Protein AF-A0A6H5HRN3-F1 (afdb_monomer_lite)

pLDDT: mean 83.3, std 11.91, range [47.25, 93.62]

Structure (mmCIF, N/CA/C/O backbone):
data_AF-A0A6H5HRN3-F1
#
_entry.id   AF-A0A6H5HRN3-F1
#
loop_
_atom_site.group_PDB
_atom_site.id
_atom_site.type_symbol
_atom_site.label_atom_id
_atom_site.label_alt_id
_atom_site.label_comp_id
_atom_site.label_asym_id
_atom_site.label_entity_id
_atom_site.label_seq_id
_atom_site.pdbx_PDB_ins_code
_atom_site.Cartn_x
_atom_site.Cartn_y
_atom_site.Cartn_z
_atom_site.occupancy
_atom_site.B_iso_or_equiv
_atom_site.auth_seq_id
_atom_site.auth_comp_id
_atom_site.auth_asym_id
_atom_site.auth_atom_id
_atom_site.pdbx_PDB_model_num
ATOM 1 N N . ARG A 1 1 ? 14.008 13.375 -14.147 1.00 51.09 1 ARG A N 1
ATOM 2 C CA . ARG A 1 1 ? 12.958 12.367 -13.848 1.00 51.09 1 ARG A CA 1
ATOM 3 C C . ARG A 1 1 ? 12.470 12.606 -12.421 1.00 51.09 1 ARG A C 1
ATOM 5 O O . ARG A 1 1 ? 13.307 12.652 -11.532 1.00 51.09 1 ARG A O 1
ATOM 12 N N . SER A 1 2 ? 11.172 12.829 -12.193 1.00 54.12 2 SER A N 1
ATOM 13 C CA . SER A 1 2 ? 10.633 13.047 -10.838 1.00 54.12 2 SER A CA 1
ATOM 14 C C . SER A 1 2 ? 10.374 11.713 -10.140 1.00 54.12 2 SER A C 1
ATOM 16 O O . SER A 1 2 ? 9.567 10.922 -10.616 1.00 54.12 2 SER A O 1
ATOM 18 N N . THR A 1 3 ? 11.015 11.499 -8.993 1.00 65.81 3 THR A N 1
ATOM 19 C CA . THR A 1 3 ? 10.885 10.301 -8.139 1.00 65.81 3 THR A CA 1
ATOM 20 C C . THR A 1 3 ? 9.790 10.435 -7.073 1.00 65.81 3 THR A C 1
ATOM 22 O O . THR A 1 3 ? 9.665 9.592 -6.190 1.00 65.81 3 THR A O 1
ATOM 25 N N . HIS A 1 4 ? 8.992 11.503 -7.132 1.00 80.06 4 HIS A N 1
ATOM 26 C CA . HIS A 1 4 ? 7.955 11.789 -6.146 1.00 80.06 4 HIS A CA 1
ATOM 27 C C . HIS A 1 4 ? 6.640 11.070 -6.476 1.00 80.06 4 HIS A C 1
ATOM 29 O O . HIS A 1 4 ? 6.154 11.141 -7.615 1.00 80.06 4 HIS A O 1
ATOM 35 N N . PHE A 1 5 ? 6.052 10.423 -5.468 1.00 85.25 5 PHE A N 1
ATOM 36 C CA . PHE A 1 5 ? 4.740 9.783 -5.544 1.00 85.25 5 PHE A CA 1
ATOM 37 C C . PHE A 1 5 ? 3.637 10.838 -5.499 1.00 85.25 5 PHE A C 1
ATOM 39 O O . PHE A 1 5 ? 3.566 11.635 -4.568 1.00 85.25 5 PHE A O 1
ATOM 46 N N . ARG A 1 6 ? 2.776 10.853 -6.516 1.00 87.38 6 ARG A N 1
ATOM 47 C CA . ARG A 1 6 ? 1.541 11.645 -6.508 1.00 87.38 6 ARG A CA 1
ATOM 48 C C . ARG A 1 6 ? 0.393 10.794 -5.962 1.00 87.38 6 ARG A C 1
ATOM 50 O O . ARG A 1 6 ? 0.450 9.575 -6.098 1.00 87.38 6 ARG A O 1
ATOM 57 N N . PRO A 1 7 ? -0.713 11.410 -5.513 1.00 85.06 7 PRO A N 1
ATOM 58 C CA . PRO A 1 7 ? -1.892 10.668 -5.062 1.00 85.06 7 PRO A CA 1
ATOM 59 C C . PRO A 1 7 ? -2.411 9.635 -6.077 1.00 85.06 7 PRO A C 1
ATOM 61 O O . PRO A 1 7 ? -2.800 8.536 -5.702 1.00 85.06 7 PRO A O 1
ATOM 64 N N . LYS A 1 8 ? -2.358 9.947 -7.381 1.00 86.94 8 LYS A N 1
ATOM 65 C CA . LYS A 1 8 ? -2.722 8.995 -8.448 1.00 86.94 8 LYS A CA 1
ATOM 66 C C . LYS A 1 8 ? -1.759 7.807 -8.541 1.00 86.94 8 LYS A C 1
ATOM 68 O O . LYS A 1 8 ? -2.198 6.695 -8.810 1.00 86.94 8 LYS A O 1
ATOM 73 N N . ASP A 1 9 ? -0.465 8.049 -8.320 1.00 89.75 9 ASP A N 1
ATOM 74 C CA . ASP A 1 9 ? 0.554 6.996 -8.323 1.00 89.75 9 ASP A CA 1
ATOM 75 C C . ASP A 1 9 ? 0.326 6.057 -7.115 1.00 89.75 9 ASP A C 1
ATOM 77 O O . ASP A 1 9 ? 0.447 4.843 -7.252 1.00 89.75 9 ASP A O 1
ATOM 81 N N . ASP A 1 10 ? -0.091 6.603 -5.963 1.00 90.06 10 ASP A N 1
ATOM 82 C CA . ASP A 1 10 ? -0.444 5.822 -4.769 1.00 90.06 10 ASP A CA 1
ATOM 83 C C . ASP A 1 10 ? -1.668 4.922 -5.008 1.00 90.06 10 ASP A C 1
ATOM 85 O O . ASP A 1 10 ? -1.626 3.748 -4.662 1.00 90.06 10 ASP A O 1
ATOM 89 N N . ILE A 1 11 ? -2.735 5.425 -5.644 1.00 90.75 11 ILE A N 1
ATOM 90 C CA . ILE A 1 11 ? -3.933 4.617 -5.957 1.00 90.75 11 ILE A CA 1
ATOM 91 C C . ILE A 1 11 ? -3.572 3.427 -6.851 1.00 90.75 11 ILE A C 1
ATOM 93 O O . ILE A 1 11 ?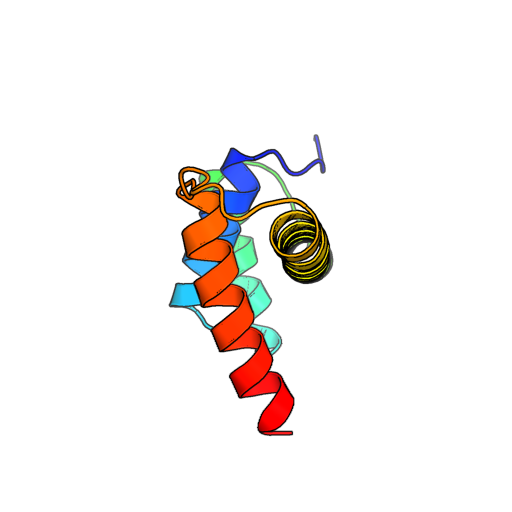 -3.957 2.297 -6.559 1.00 90.75 11 ILE A O 1
ATOM 97 N N . VAL A 1 12 ? -2.814 3.671 -7.925 1.00 91.38 12 VAL A N 1
ATOM 98 C CA . VAL A 1 12 ? -2.362 2.603 -8.829 1.00 91.38 12 VAL A CA 1
ATOM 99 C C . VAL A 1 12 ? -1.516 1.596 -8.061 1.00 91.38 12 VAL A C 1
ATOM 101 O O . VAL A 1 12 ? -1.767 0.401 -8.140 1.00 91.38 12 VAL A O 1
ATOM 104 N N . MET A 1 13 ? -0.556 2.072 -7.266 1.00 93.31 13 MET A N 1
ATOM 105 C CA . MET A 1 13 ? 0.280 1.201 -6.448 1.00 93.31 13 MET A CA 1
ATOM 106 C C . MET A 1 13 ? -0.554 0.322 -5.506 1.00 93.31 13 MET A C 1
ATOM 108 O O . MET A 1 13 ? -0.294 -0.872 -5.426 1.00 93.31 13 MET A O 1
ATOM 112 N N . LEU A 1 14 ? -1.545 0.882 -4.807 1.00 93.00 14 LEU A N 1
ATOM 113 C CA . LEU A 1 14 ? -2.371 0.133 -3.855 1.00 93.00 14 LEU A CA 1
ATOM 114 C C . LEU A 1 14 ? -3.212 -0.948 -4.546 1.00 93.00 14 LEU A C 1
ATOM 116 O O . LEU A 1 14 ? -3.268 -2.070 -4.048 1.00 93.00 14 LEU A O 1
ATOM 120 N N . LYS A 1 15 ? -3.791 -0.650 -5.718 1.00 92.69 15 LYS A N 1
ATOM 121 C CA . LYS A 1 15 ? -4.523 -1.643 -6.526 1.00 92.69 15 LYS A CA 1
ATOM 122 C C . LYS A 1 15 ? -3.635 -2.820 -6.924 1.00 92.69 15 LYS A C 1
ATOM 124 O O . LYS A 1 15 ? -4.026 -3.971 -6.766 1.00 92.69 15 LYS A O 1
ATOM 129 N N . GLU A 1 16 ? -2.420 -2.537 -7.383 1.00 93.62 16 GLU A N 1
ATOM 130 C CA . GLU A 1 16 ? -1.471 -3.582 -7.784 1.00 93.62 16 GLU A CA 1
ATOM 131 C C . GLU A 1 16 ? -0.940 -4.380 -6.584 1.00 93.62 16 GLU A C 1
ATOM 133 O O . GLU A 1 16 ? -0.723 -5.584 -6.689 1.00 93.62 16 GLU A O 1
ATOM 138 N N . VAL A 1 17 ? -0.768 -3.745 -5.419 1.00 93.00 17 VAL A N 1
ATOM 139 C CA . VAL A 1 17 ? -0.413 -4.444 -4.173 1.00 93.00 17 VAL A CA 1
ATOM 140 C C . VAL A 1 17 ? -1.506 -5.436 -3.768 1.00 93.00 17 VAL A C 1
ATOM 142 O O . VAL A 1 17 ? -1.173 -6.538 -3.335 1.00 93.00 17 VAL A O 1
ATOM 145 N N . LEU A 1 18 ? -2.785 -5.082 -3.927 1.00 90.94 18 LEU A N 1
ATOM 146 C CA . LEU A 1 18 ? -3.900 -5.997 -3.660 1.00 90.94 18 LEU A CA 1
ATOM 147 C C . LEU A 1 18 ? -3.949 -7.152 -4.664 1.00 90.94 18 LEU A C 1
ATOM 149 O O . LEU A 1 18 ? -4.162 -8.291 -4.258 1.00 90.94 18 LEU A O 1
ATOM 153 N N . ALA A 1 19 ? -3.705 -6.873 -5.947 1.00 90.62 19 ALA A N 1
ATOM 154 C CA . ALA A 1 19 ? -3.728 -7.886 -7.001 1.00 90.62 19 ALA A CA 1
ATOM 155 C C . ALA A 1 19 ? -2.584 -8.909 -6.871 1.00 90.62 19 ALA A C 1
ATOM 157 O O . ALA A 1 19 ? -2.820 -10.114 -6.900 1.00 90.62 19 ALA A O 1
ATOM 158 N N . GLU A 1 20 ? -1.346 -8.440 -6.693 1.00 90.19 20 GLU A N 1
ATOM 159 C CA . GLU A 1 20 ? -0.155 -9.305 -6.677 1.00 90.19 20 GLU A CA 1
ATOM 160 C C . GLU A 1 20 ? 0.140 -9.899 -5.292 1.00 90.19 20 GLU A C 1
ATOM 162 O O . GLU A 1 20 ? 0.843 -10.908 -5.163 1.00 90.19 20 GLU A O 1
ATOM 167 N N . ASN A 1 21 ? -0.362 -9.256 -4.234 1.00 88.44 21 ASN A N 1
ATOM 168 C CA . ASN A 1 21 ? -0.070 -9.574 -2.842 1.00 88.44 21 ASN A CA 1
ATOM 169 C C . ASN A 1 21 ? 1.441 -9.775 -2.572 1.00 88.44 21 ASN A C 1
ATOM 171 O O . ASN A 1 21 ? 1.923 -10.889 -2.326 1.00 88.44 21 ASN A O 1
ATOM 175 N N . PRO A 1 22 ? 2.226 -8.686 -2.602 1.00 89.25 22 PRO A N 1
ATOM 176 C CA . PRO A 1 22 ? 3.673 -8.747 -2.457 1.00 89.25 22 PRO A CA 1
ATOM 177 C C . PRO A 1 22 ? 4.147 -8.823 -0.994 1.00 89.25 22 PRO A C 1
ATOM 179 O O . PRO A 1 22 ? 5.350 -8.788 -0.725 1.00 89.25 22 PRO A O 1
ATOM 182 N N . PHE A 1 23 ? 3.232 -8.904 -0.021 1.00 87.06 23 PHE A N 1
ATOM 183 C CA . PHE A 1 23 ? 3.589 -9.064 1.393 1.00 87.06 23 PHE A CA 1
ATOM 184 C C . PHE A 1 23 ? 4.010 -10.497 1.727 1.00 87.06 23 PHE A C 1
ATOM 186 O O . PHE A 1 23 ? 4.880 -10.689 2.576 1.00 87.06 23 PHE A O 1
ATOM 193 N N . GLY A 1 24 ? 3.444 -11.490 1.033 1.00 83.88 24 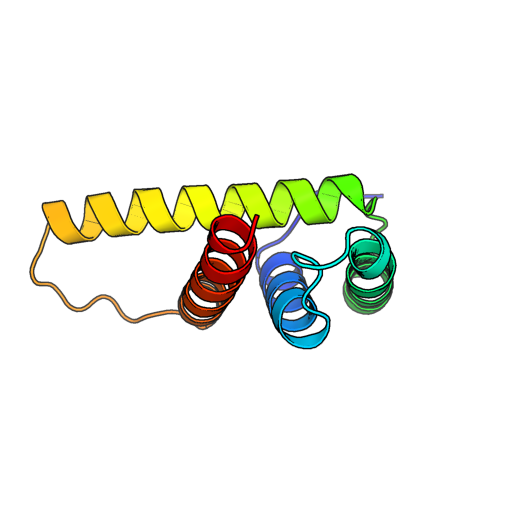GLY A N 1
ATOM 194 C CA . GLY A 1 24 ? 3.841 -12.892 1.174 1.00 83.88 24 GLY A CA 1
ATOM 195 C C . GLY A 1 24 ? 5.162 -13.233 0.485 1.00 83.88 24 GLY A C 1
ATOM 196 O O . GLY A 1 24 ? 5.900 -14.085 0.969 1.00 83.88 24 GLY A O 1
ATOM 197 N N . ASP A 1 25 ? 5.490 -12.542 -0.610 1.00 86.06 25 ASP A N 1
ATOM 198 C CA . ASP A 1 25 ? 6.717 -12.773 -1.370 1.00 86.06 25 ASP A CA 1
ATOM 199 C C . ASP A 1 25 ? 7.344 -11.454 -1.834 1.00 86.06 25 ASP A C 1
ATOM 201 O O . ASP A 1 25 ? 6.774 -10.666 -2.592 1.00 86.06 25 ASP A O 1
ATOM 205 N N . THR A 1 26 ? 8.587 -11.249 -1.400 1.00 85.06 26 THR A N 1
ATOM 206 C CA . THR A 1 26 ? 9.366 -10.041 -1.667 1.00 85.06 26 THR A CA 1
ATOM 207 C C . THR A 1 26 ? 9.672 -9.866 -3.162 1.00 85.06 26 THR A C 1
ATOM 209 O O . THR A 1 26 ? 9.827 -8.726 -3.613 1.00 85.06 26 THR A O 1
ATOM 212 N N . ALA A 1 27 ? 9.725 -10.953 -3.939 1.00 88.56 27 ALA A N 1
ATOM 213 C CA . ALA A 1 27 ? 9.971 -10.914 -5.380 1.00 88.56 27 ALA A CA 1
ATOM 214 C C . ALA A 1 27 ? 8.823 -10.242 -6.154 1.00 88.56 27 ALA A C 1
ATOM 216 O O . ALA A 1 27 ? 9.064 -9.538 -7.136 1.00 88.56 27 ALA A O 1
ATOM 217 N N . ARG A 1 28 ? 7.582 -10.353 -5.662 1.00 90.88 28 ARG A N 1
ATOM 218 C CA . ARG A 1 28 ? 6.381 -9.802 -6.318 1.00 90.88 28 ARG A CA 1
ATOM 219 C C . ARG A 1 28 ? 6.324 -8.274 -6.318 1.00 90.88 28 ARG A C 1
ATOM 221 O O . ARG A 1 28 ? 5.661 -7.676 -7.159 1.00 90.88 28 ARG A O 1
ATOM 228 N N . TRP A 1 29 ? 7.107 -7.605 -5.465 1.00 91.31 29 TRP A N 1
ATOM 229 C CA . TRP A 1 29 ? 7.279 -6.145 -5.540 1.00 91.31 29 TRP A CA 1
ATOM 230 C C . TRP A 1 29 ? 7.854 -5.683 -6.884 1.00 91.31 29 TRP A C 1
ATOM 232 O O . TRP A 1 29 ? 7.647 -4.533 -7.270 1.00 91.31 29 TRP A O 1
ATOM 242 N N . ALA A 1 30 ? 8.573 -6.552 -7.603 1.00 90.81 30 ALA A N 1
ATOM 243 C CA . ALA A 1 30 ? 9.054 -6.243 -8.944 1.00 90.81 30 ALA A CA 1
ATOM 244 C C . ALA A 1 30 ? 7.900 -6.093 -9.948 1.00 90.81 30 ALA A C 1
ATOM 246 O O . ALA A 1 30 ? 7.954 -5.183 -10.775 1.00 90.81 30 ALA A O 1
ATOM 247 N N . ALA A 1 31 ? 6.853 -6.917 -9.837 1.00 91.25 31 ALA A N 1
ATOM 248 C CA . ALA A 1 31 ? 5.674 -6.860 -10.699 1.00 91.25 31 ALA A CA 1
ATOM 249 C C . ALA A 1 31 ? 4.849 -5.593 -10.425 1.00 91.25 31 ALA A C 1
ATOM 251 O O . ALA A 1 31 ? 4.602 -4.805 -11.340 1.00 91.25 31 ALA A O 1
ATOM 252 N N . VAL A 1 32 ? 4.570 -5.314 -9.144 1.00 92.62 32 VAL A N 1
ATOM 253 C CA . VAL A 1 32 ? 3.905 -4.073 -8.698 1.00 92.62 32 VAL A CA 1
ATOM 254 C C . VAL A 1 32 ? 4.656 -2.837 -9.199 1.00 92.62 32 VAL A C 1
ATOM 256 O O . VAL A 1 32 ? 4.067 -1.909 -9.755 1.00 92.62 32 VAL A O 1
ATOM 259 N N . ARG A 1 33 ? 5.989 -2.829 -9.057 1.00 93.00 33 ARG A N 1
ATOM 260 C CA . ARG A 1 33 ? 6.848 -1.760 -9.582 1.00 93.00 33 ARG A CA 1
ATOM 261 C C . ARG A 1 33 ? 6.724 -1.644 -11.101 1.00 93.00 33 ARG A C 1
ATOM 263 O O . ARG A 1 33 ? 6.574 -0.529 -11.589 1.00 93.00 33 ARG A O 1
ATOM 270 N N . ALA A 1 34 ? 6.825 -2.745 -11.846 1.00 91.81 34 ALA A N 1
ATOM 271 C CA . ALA A 1 34 ? 6.787 -2.725 -13.307 1.00 91.81 34 ALA A CA 1
ATOM 272 C C . ALA A 1 34 ? 5.483 -2.103 -13.821 1.00 91.81 34 ALA A C 1
ATOM 274 O O . ALA A 1 34 ? 5.518 -1.201 -14.661 1.00 91.81 34 ALA A O 1
ATOM 275 N N . LYS A 1 35 ? 4.348 -2.499 -13.239 1.00 91.12 35 LYS A N 1
ATOM 276 C CA . LYS A 1 35 ? 3.050 -1.924 -13.583 1.00 91.12 35 LYS A CA 1
ATOM 277 C C . LYS A 1 35 ? 2.944 -0.451 -13.201 1.00 91.12 35 LYS A C 1
ATOM 279 O O . LYS A 1 35 ? 2.500 0.362 -14.011 1.00 91.12 35 LYS A O 1
ATOM 284 N N . LEU A 1 36 ? 3.408 -0.078 -12.007 1.00 90.38 36 LEU A N 1
ATOM 285 C CA . LEU A 1 36 ? 3.414 1.319 -11.580 1.00 90.38 36 LEU A CA 1
ATOM 286 C C . LEU A 1 36 ? 4.253 2.190 -12.522 1.00 90.38 36 LEU A C 1
ATOM 288 O O . LEU A 1 36 ? 3.814 3.274 -12.896 1.00 90.38 36 LEU A O 1
ATOM 292 N N . VAL A 1 37 ? 5.434 1.725 -12.937 1.00 90.94 37 VAL A N 1
ATOM 293 C CA . VAL A 1 37 ? 6.299 2.428 -13.900 1.00 90.94 37 VAL A CA 1
ATOM 294 C C . VAL A 1 37 ? 5.598 2.564 -15.252 1.00 90.94 37 VAL A C 1
ATOM 296 O O . VAL A 1 37 ? 5.595 3.651 -15.827 1.00 90.94 37 VAL A O 1
ATOM 299 N N . GLN A 1 38 ? 4.945 1.499 -15.727 1.00 90.06 38 GLN A N 1
ATOM 300 C CA . GLN A 1 38 ? 4.187 1.506 -16.979 1.00 90.06 38 GLN A CA 1
ATOM 301 C C . GLN A 1 38 ? 3.041 2.530 -16.959 1.00 90.06 38 GLN A C 1
ATOM 303 O O . GLN A 1 38 ? 2.850 3.253 -17.934 1.00 90.06 38 GLN A O 1
ATOM 308 N N . VAL A 1 39 ? 2.287 2.622 -15.863 1.00 88.94 39 VAL A N 1
ATOM 309 C CA . VAL A 1 39 ? 1.134 3.534 -15.762 1.00 88.94 39 VAL A CA 1
ATOM 310 C C . VAL A 1 39 ? 1.569 4.973 -15.478 1.00 88.94 39 VAL A C 1
ATOM 312 O O . VAL A 1 39 ? 1.067 5.912 -16.090 1.00 88.94 39 VAL A O 1
ATOM 315 N N . SER A 1 40 ? 2.509 5.167 -14.553 1.00 85.69 40 SER A N 1
ATOM 316 C CA . SER A 1 40 ? 2.938 6.501 -14.114 1.00 85.69 40 SER A CA 1
ATOM 317 C C . SER A 1 40 ? 3.962 7.159 -15.042 1.00 85.69 40 SER A C 1
ATOM 319 O O . SER A 1 40 ? 4.183 8.367 -14.921 1.00 85.69 40 SER A O 1
ATOM 321 N N . GLN A 1 41 ? 4.592 6.380 -15.935 1.00 86.06 41 GLN A N 1
ATOM 322 C CA . GLN A 1 41 ? 5.716 6.792 -16.790 1.00 86.06 41 GLN A CA 1
ATOM 323 C C . GLN A 1 41 ? 6.891 7.379 -15.981 1.00 86.06 41 GLN A C 1
ATOM 325 O O . GLN A 1 41 ? 7.656 8.221 -16.456 1.00 86.06 41 GLN A O 1
ATOM 330 N N . LYS A 1 42 ? 7.033 6.943 -14.724 1.00 85.94 42 LYS A N 1
ATOM 331 C CA . LYS A 1 42 ? 8.097 7.339 -13.798 1.00 85.94 42 LYS A CA 1
ATOM 332 C C . LYS A 1 42 ? 8.874 6.120 -13.353 1.00 85.94 42 LYS A C 1
ATOM 334 O O . LYS A 1 42 ? 8.307 5.062 -13.111 1.00 85.94 42 LYS A O 1
ATOM 339 N N . GLU A 1 43 ? 10.172 6.291 -13.163 1.00 86.50 43 GLU A N 1
ATOM 340 C CA . GLU A 1 43 ? 11.002 5.237 -12.604 1.00 86.50 43 GLU A CA 1
ATOM 341 C C . GLU A 1 43 ? 10.966 5.253 -11.082 1.00 86.50 43 GLU A C 1
ATOM 343 O O . GLU A 1 43 ? 11.405 6.203 -10.433 1.00 86.50 43 GLU A O 1
ATOM 348 N N . PHE A 1 44 ? 10.503 4.143 -10.523 1.00 86.69 44 PHE A N 1
ATOM 349 C CA . PHE A 1 44 ? 10.604 3.841 -9.104 1.00 86.69 44 PHE A CA 1
ATOM 350 C C . PHE A 1 44 ? 11.455 2.589 -8.915 1.00 86.69 44 PHE A C 1
ATOM 352 O O . PHE A 1 44 ? 11.480 1.711 -9.780 1.00 86.69 44 PHE A O 1
ATOM 359 N N . SER A 1 45 ? 12.149 2.478 -7.784 1.00 88.69 45 SER A N 1
ATOM 360 C CA . SER A 1 45 ? 12.773 1.220 -7.369 1.00 88.69 45 SER A CA 1
ATOM 361 C C . SER A 1 45 ? 11.758 0.360 -6.612 1.00 88.69 45 SER A C 1
ATOM 363 O O . SER A 1 45 ? 10.867 0.891 -5.951 1.00 88.69 45 SER A O 1
ATOM 365 N N . ALA A 1 46 ? 11.894 -0.970 -6.658 1.00 88.00 46 ALA A N 1
ATOM 366 C CA . ALA A 1 46 ? 11.010 -1.867 -5.900 1.00 88.00 46 ALA A CA 1
ATOM 367 C C . ALA A 1 46 ? 11.044 -1.567 -4.389 1.00 88.00 46 ALA A C 1
ATOM 369 O O . ALA A 1 46 ? 10.022 -1.642 -3.710 1.00 88.00 46 ALA A O 1
ATOM 370 N N . ARG A 1 47 ? 12.211 -1.150 -3.878 1.00 89.25 47 ARG A N 1
ATOM 371 C CA . ARG A 1 47 ? 12.363 -0.671 -2.502 1.00 89.25 47 ARG A CA 1
ATOM 372 C C . ARG A 1 47 ? 11.528 0.583 -2.240 1.00 89.25 47 ARG A C 1
ATOM 374 O O . ARG A 1 47 ? 10.789 0.601 -1.268 1.00 89.25 47 ARG A O 1
ATOM 381 N N . ALA A 1 48 ? 11.601 1.593 -3.109 1.00 90.00 48 ALA A N 1
ATOM 382 C CA . ALA A 1 48 ? 10.830 2.824 -2.941 1.00 90.00 48 ALA A CA 1
ATOM 383 C C . ALA A 1 48 ? 9.316 2.564 -2.944 1.00 90.00 48 ALA A C 1
ATOM 385 O O . ALA A 1 48 ? 8.598 3.162 -2.150 1.00 90.00 48 ALA A O 1
ATOM 386 N N . VAL A 1 49 ? 8.839 1.647 -3.794 1.00 91.50 49 VAL A N 1
ATOM 387 C CA . VAL A 1 49 ? 7.424 1.236 -3.841 1.00 91.50 49 VAL A CA 1
ATOM 388 C C . VAL A 1 49 ? 7.002 0.565 -2.531 1.00 91.50 49 VAL A C 1
ATOM 390 O O . VAL A 1 49 ? 5.981 0.927 -1.951 1.00 91.50 49 VAL A O 1
ATOM 393 N N . ARG A 1 50 ? 7.820 -0.356 -2.009 1.00 91.81 50 ARG A N 1
ATOM 394 C CA . ARG A 1 50 ? 7.562 -1.012 -0.719 1.00 91.81 50 ARG A CA 1
ATOM 395 C C . ARG A 1 50 ? 7.557 -0.025 0.445 1.00 91.81 50 ARG A C 1
ATOM 397 O O . ARG A 1 50 ? 6.636 -0.042 1.259 1.00 91.81 50 ARG A O 1
ATOM 404 N N . ASP A 1 51 ? 8.570 0.834 0.516 1.00 91.44 51 ASP A N 1
ATOM 405 C CA . ASP A 1 51 ? 8.700 1.836 1.575 1.00 91.44 51 ASP A CA 1
ATOM 406 C C . ASP A 1 51 ? 7.519 2.818 1.528 1.00 91.44 51 ASP A C 1
ATOM 408 O O . ASP A 1 51 ? 6.963 3.167 2.571 1.00 91.44 51 ASP A O 1
ATOM 412 N N . ARG A 1 52 ? 7.072 3.201 0.322 1.00 92.75 52 ARG A N 1
ATOM 413 C CA . ARG A 1 52 ? 5.884 4.039 0.130 1.00 92.75 52 ARG A CA 1
ATOM 414 C C . ARG A 1 52 ? 4.613 3.348 0.612 1.00 92.75 52 ARG A C 1
ATOM 416 O O . ARG A 1 52 ? 3.868 3.964 1.368 1.00 92.75 52 ARG A O 1
ATOM 423 N N . ALA A 1 53 ? 4.383 2.091 0.232 1.00 91.75 53 ALA A N 1
ATOM 424 C CA . ALA A 1 53 ? 3.226 1.325 0.695 1.00 91.75 53 ALA A CA 1
ATOM 425 C C . ALA A 1 53 ? 3.200 1.222 2.229 1.00 91.75 53 ALA A C 1
ATOM 427 O O . ALA A 1 53 ? 2.192 1.536 2.858 1.00 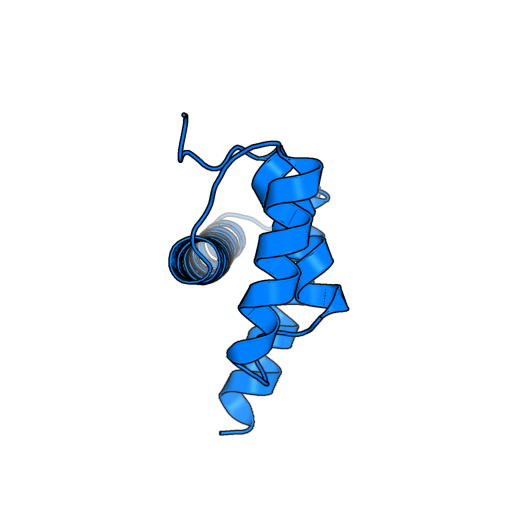91.75 53 ALA A O 1
ATOM 428 N N . GLY A 1 54 ? 4.336 0.890 2.851 1.00 91.06 54 GLY A N 1
ATOM 429 C CA . GLY A 1 54 ? 4.456 0.841 4.309 1.00 91.06 54 GLY A CA 1
ATOM 430 C C . GLY A 1 54 ? 4.226 2.196 4.987 1.00 91.06 54 GLY A C 1
ATOM 431 O O . GLY A 1 54 ? 3.603 2.256 6.049 1.00 91.06 54 GLY A O 1
ATOM 432 N N . LEU A 1 55 ? 4.700 3.291 4.386 1.00 91.69 55 LEU A N 1
ATOM 433 C CA . LEU A 1 55 ? 4.456 4.644 4.886 1.00 91.69 55 LEU A CA 1
ATOM 434 C C . LEU A 1 55 ? 2.967 4.999 4.840 1.00 91.69 55 LEU A C 1
ATOM 436 O O . LEU A 1 55 ? 2.449 5.500 5.836 1.00 91.69 55 LEU A O 1
ATOM 440 N N . LEU A 1 56 ? 2.281 4.712 3.730 1.00 90.50 56 LEU A N 1
ATOM 441 C CA . LEU A 1 56 ? 0.853 4.998 3.586 1.00 90.50 56 LEU A CA 1
ATOM 442 C C . LEU A 1 56 ? 0.013 4.213 4.600 1.00 90.50 56 LEU A C 1
ATOM 444 O O . LEU A 1 56 ? -0.848 4.802 5.242 1.00 90.50 56 LEU A O 1
ATOM 448 N N . ILE A 1 57 ? 0.312 2.926 4.818 1.00 90.75 57 ILE A N 1
ATOM 449 C CA . ILE A 1 57 ? -0.368 2.104 5.836 1.00 90.75 57 ILE A CA 1
ATOM 450 C C . ILE A 1 57 ? -0.196 2.718 7.234 1.00 90.75 57 ILE A C 1
ATOM 452 O O . ILE A 1 57 ? -1.155 2.825 7.997 1.00 90.75 57 ILE A O 1
ATOM 456 N N . LYS A 1 58 ? 1.024 3.154 7.583 1.00 90.00 58 LYS A N 1
ATOM 457 C CA . LYS A 1 58 ? 1.302 3.796 8.881 1.00 90.00 58 LYS A CA 1
ATOM 458 C C . LYS A 1 58 ? 0.577 5.130 9.033 1.00 90.00 58 LYS A C 1
ATOM 460 O O . LYS A 1 58 ? 0.041 5.403 10.103 1.00 90.00 58 LYS A O 1
ATOM 465 N N . GLN A 1 59 ? 0.584 5.956 7.987 1.00 89.25 59 GLN A N 1
ATOM 466 C CA . GLN A 1 59 ? -0.110 7.24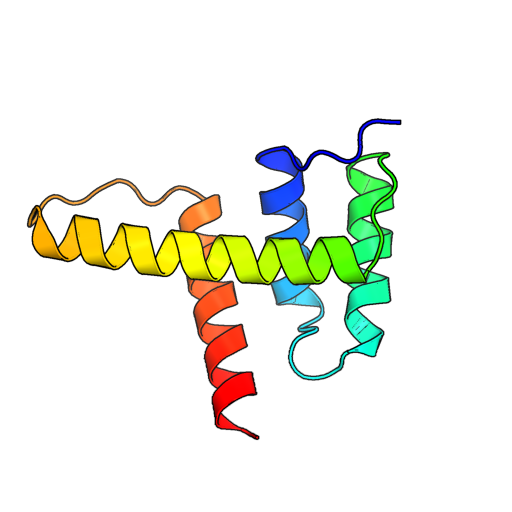3 7.976 1.00 89.25 59 GLN A CA 1
ATOM 467 C C . GLN A 1 59 ? -1.619 7.049 8.117 1.00 89.25 59 GLN A C 1
ATOM 469 O O . GLN A 1 59 ? -2.227 7.715 8.947 1.00 89.25 59 GLN A O 1
ATOM 474 N N . PHE A 1 60 ? -2.193 6.090 7.389 1.00 88.12 60 PHE A N 1
ATOM 475 C CA . PHE A 1 60 ? -3.610 5.749 7.473 1.00 88.12 60 PHE A CA 1
ATOM 476 C C . PHE A 1 60 ? -3.999 5.298 8.883 1.00 88.12 60 PHE A C 1
ATOM 478 O O . PHE A 1 60 ? -4.865 5.908 9.499 1.00 88.12 60 PHE A O 1
ATOM 485 N N . ALA A 1 61 ? -3.263 4.346 9.464 1.00 86.12 61 ALA A N 1
ATOM 486 C CA . ALA A 1 61 ? -3.516 3.884 10.829 1.00 86.12 61 ALA A CA 1
ATOM 487 C C . ALA A 1 61 ? -3.379 5.000 11.885 1.00 86.12 61 ALA A C 1
ATOM 489 O O . ALA A 1 61 ? -4.070 4.986 12.905 1.00 86.12 61 ALA A O 1
ATOM 490 N N . ALA A 1 62 ? -2.479 5.967 11.677 1.00 85.94 62 ALA A N 1
ATOM 491 C CA . ALA A 1 62 ? -2.353 7.127 12.554 1.00 85.94 62 ALA A CA 1
ATOM 492 C C . ALA A 1 62 ? -3.547 8.085 12.405 1.00 85.94 62 ALA A C 1
ATOM 494 O O . ALA A 1 62 ? -4.079 8.536 13.419 1.00 85.94 62 ALA A O 1
ATOM 495 N N . SER A 1 63 ? -3.987 8.350 11.172 1.00 81.06 63 SER A N 1
ATOM 496 C CA . SER A 1 63 ? -5.170 9.166 10.882 1.00 81.06 63 SER A CA 1
ATOM 497 C C . SER A 1 63 ? -6.446 8.537 11.437 1.00 81.06 63 SER A C 1
ATOM 499 O O . SER A 1 63 ? -7.169 9.219 12.153 1.00 81.06 63 SER A O 1
ATOM 501 N N . GLU A 1 64 ? -6.674 7.235 11.235 1.00 78.56 64 GLU A N 1
ATOM 502 C CA . GLU A 1 64 ? -7.812 6.506 11.817 1.00 78.56 64 GLU A CA 1
ATOM 503 C C . GLU A 1 64 ? -7.864 6.675 13.341 1.00 78.56 64 GLU A C 1
ATOM 505 O O . GLU A 1 64 ? -8.906 6.999 13.902 1.00 78.56 64 GLU A O 1
ATOM 510 N N . ARG A 1 65 ? -6.722 6.534 14.031 1.00 72.25 65 ARG A N 1
ATOM 511 C CA . ARG A 1 65 ? -6.639 6.738 15.489 1.00 72.25 65 ARG A CA 1
ATOM 512 C C . ARG A 1 65 ? -6.966 8.167 15.916 1.00 72.25 65 ARG A C 1
ATOM 514 O O . ARG A 1 65 ? -7.425 8.362 17.040 1.00 72.25 65 ARG A O 1
ATOM 521 N N . ILE A 1 66 ? -6.673 9.158 15.077 1.00 73.81 66 ILE A N 1
ATOM 522 C CA . ILE A 1 66 ? -6.997 10.564 15.341 1.00 73.81 66 ILE A CA 1
ATOM 523 C C . ILE A 1 66 ? -8.493 10.804 15.123 1.00 73.81 66 ILE A C 1
ATOM 525 O O . ILE A 1 66 ? -9.107 11.429 15.981 1.00 73.81 66 ILE A O 1
ATOM 529 N N . ILE A 1 67 ? -9.071 10.276 14.040 1.00 68.94 67 ILE A N 1
ATOM 530 C CA . ILE A 1 67 ? -10.503 10.375 13.713 1.00 68.94 67 ILE A CA 1
ATOM 531 C C . ILE A 1 67 ? -11.342 9.710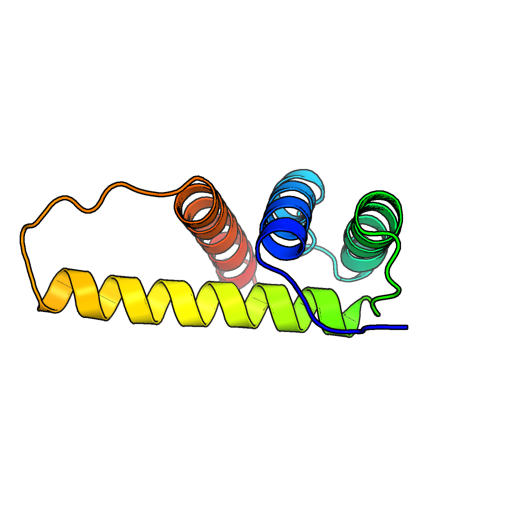 14.812 1.00 68.94 67 ILE A C 1
ATOM 533 O O . ILE A 1 67 ? -12.166 10.376 15.436 1.00 68.94 67 ILE A O 1
ATOM 537 N N . LEU A 1 68 ? -11.025 8.457 15.168 1.00 65.88 68 LEU A N 1
ATOM 538 C CA . LEU A 1 68 ? -11.652 7.714 16.275 1.00 65.88 68 LEU A CA 1
ATOM 539 C C . LEU A 1 68 ? -11.589 8.462 17.614 1.00 65.88 68 LEU A C 1
ATOM 541 O O . LEU A 1 68 ? -12.495 8.349 18.434 1.00 65.88 68 LEU A O 1
ATOM 545 N N . ARG A 1 69 ? -10.512 9.219 17.863 1.00 67.12 69 ARG A N 1
ATOM 546 C CA . ARG A 1 69 ? -10.374 10.045 19.074 1.00 67.12 69 ARG A CA 1
ATOM 547 C C . ARG A 1 69 ? -11.144 11.362 19.003 1.00 67.12 69 ARG A C 1
ATOM 549 O O . ARG A 1 69 ? -11.387 11.943 20.057 1.00 67.12 69 ARG A O 1
ATOM 556 N N . LYS A 1 70 ? -11.445 11.872 17.804 1.00 65.88 70 LYS A N 1
ATOM 557 C CA . LYS A 1 70 ? -11.982 13.221 17.597 1.00 65.88 70 LYS A CA 1
ATOM 558 C C . LYS A 1 70 ? -13.484 13.275 17.340 1.00 65.88 70 LYS A C 1
ATOM 560 O O . LYS A 1 70 ? -14.052 14.307 17.686 1.00 65.88 70 LYS A O 1
ATOM 565 N N . SER A 1 71 ? -14.145 12.263 16.769 1.00 48.84 71 SER A N 1
ATOM 566 C CA . SER A 1 71 ? -15.592 12.365 16.504 1.00 48.84 71 SER A CA 1
ATOM 567 C C . SER A 1 71 ? -16.296 11.053 16.149 1.00 48.84 71 SER A C 1
ATOM 569 O O . SER A 1 71 ? -15.737 10.182 15.493 1.00 48.84 71 SER A O 1
ATOM 571 N N . GLY A 1 72 ? -17.582 10.992 16.515 1.00 51.97 72 GLY A N 1
ATOM 572 C CA . GLY A 1 72 ? -18.614 10.183 15.861 1.00 51.97 72 GLY A CA 1
ATOM 573 C C . GLY A 1 72 ? -19.161 10.867 14.601 1.00 51.97 72 GLY A C 1
ATOM 574 O O . GLY A 1 72 ? -20.371 10.995 14.455 1.00 51.97 72 GLY A O 1
ATOM 575 N N . THR A 1 73 ? -18.278 11.369 13.733 1.00 55.97 73 THR A N 1
ATOM 576 C CA . THR A 1 73 ? -18.639 11.942 12.428 1.00 55.97 73 THR A CA 1
ATOM 577 C C . THR A 1 73 ? -18.216 10.976 11.335 1.00 55.97 73 THR A C 1
ATOM 579 O O . THR A 1 73 ? -17.036 10.644 11.235 1.00 55.97 73 THR A O 1
ATOM 582 N N . GLU A 1 74 ? -19.178 10.541 10.524 1.00 54.69 74 GLU A N 1
ATOM 583 C CA . GLU A 1 74 ? -18.939 9.816 9.275 1.00 54.69 74 GLU A CA 1
ATOM 584 C C . GLU A 1 74 ? -18.179 10.728 8.303 1.00 54.69 74 GLU A C 1
ATOM 586 O O . GLU A 1 74 ? -18.748 11.645 7.713 1.00 54.69 74 GLU A O 1
ATOM 591 N N . GLU A 1 75 ? -16.872 10.511 8.164 1.00 60.50 75 GLU A N 1
ATOM 592 C CA . GLU A 1 75 ? -16.107 11.051 7.041 1.00 60.50 75 GLU A CA 1
ATOM 593 C C . GLU A 1 75 ? -16.326 10.156 5.811 1.00 60.50 75 GLU A C 1
ATOM 595 O O . GLU A 1 75 ? -16.299 8.926 5.901 1.00 60.50 75 GLU A O 1
ATOM 600 N N . GLU A 1 76 ? -16.538 10.765 4.642 1.00 59.75 76 GLU A N 1
ATOM 601 C CA . GLU A 1 76 ? -16.637 10.033 3.379 1.00 59.75 76 GLU A CA 1
ATOM 602 C C . GLU A 1 76 ? -15.304 9.341 3.058 1.00 59.75 76 GLU A C 1
ATOM 604 O O . GLU A 1 76 ? -14.295 9.985 2.761 1.00 59.75 76 GLU A O 1
ATOM 609 N N . TYR A 1 77 ? -15.302 8.006 3.075 1.00 65.56 77 TYR A N 1
ATOM 610 C CA . TYR A 1 77 ? -14.136 7.217 2.685 1.00 65.56 77 TYR A CA 1
ATOM 611 C C . TYR A 1 77 ? -13.807 7.427 1.206 1.00 65.56 77 TYR A C 1
ATOM 613 O O . TYR A 1 77 ? -14.561 6.992 0.324 1.00 65.56 77 TYR A O 1
ATOM 621 N N . THR A 1 78 ? -12.643 8.022 0.925 1.00 80.38 78 THR A N 1
ATOM 622 C CA . THR A 1 78 ? -12.142 8.148 -0.447 1.00 80.38 78 THR A CA 1
ATOM 623 C C . THR A 1 78 ? -11.730 6.781 -1.001 1.00 80.38 78 THR A C 1
ATOM 625 O O . THR A 1 78 ? -11.430 5.851 -0.251 1.00 80.38 78 THR A O 1
ATOM 628 N N . GLU A 1 79 ? -11.659 6.639 -2.330 1.00 82.31 79 GLU A N 1
ATOM 629 C CA . GLU A 1 79 ? -11.159 5.411 -2.979 1.00 82.31 79 GLU A CA 1
ATOM 630 C C . GLU A 1 79 ? -9.788 4.990 -2.425 1.00 82.31 79 GLU A C 1
ATOM 632 O O . GLU A 1 79 ? -9.529 3.809 -2.209 1.00 82.31 79 GLU A O 1
ATOM 637 N N . ARG A 1 80 ? -8.922 5.968 -2.137 1.00 84.25 80 ARG A N 1
ATOM 638 C CA . ARG A 1 80 ? -7.609 5.717 -1.543 1.00 84.25 80 ARG A CA 1
ATOM 639 C C . ARG A 1 80 ? -7.732 5.115 -0.143 1.00 84.25 80 ARG A C 1
ATOM 641 O O . ARG A 1 80 ? -6.961 4.220 0.171 1.00 84.25 80 ARG A O 1
ATOM 648 N N . ASP A 1 81 ? -8.658 5.597 0.681 1.00 85.69 81 ASP A N 1
ATOM 649 C CA . ASP A 1 81 ? -8.839 5.109 2.054 1.00 85.69 81 ASP A CA 1
ATOM 650 C C . ASP A 1 81 ? -9.388 3.680 2.069 1.00 85.69 81 ASP A C 1
ATOM 652 O O . ASP A 1 81 ? -8.875 2.849 2.811 1.00 85.69 81 ASP A O 1
ATOM 656 N N . ARG A 1 82 ? -10.328 3.355 1.168 1.00 87.00 82 ARG A N 1
ATOM 657 C CA . ARG A 1 82 ? -10.817 1.974 0.983 1.00 87.00 82 ARG A CA 1
ATOM 658 C C . ARG A 1 82 ? -9.684 1.028 0.587 1.00 87.00 82 ARG A C 1
ATOM 660 O O . ARG A 1 82 ? -9.457 0.018 1.244 1.00 87.00 82 ARG A O 1
ATOM 667 N N . LEU A 1 83 ? -8.899 1.411 -0.423 1.00 90.44 83 LEU A N 1
ATOM 668 C CA . LEU A 1 83 ? -7.736 0.631 -0.852 1.00 90.44 83 LEU A CA 1
ATOM 669 C C . LEU A 1 83 ? -6.690 0.493 0.265 1.00 90.44 83 LEU A C 1
ATOM 671 O O . LEU A 1 83 ? -6.055 -0.551 0.389 1.00 90.44 83 LEU A O 1
ATOM 675 N N . LEU A 1 84 ? -6.481 1.534 1.076 1.00 90.06 84 LEU A N 1
ATOM 676 C CA . LEU A 1 84 ? -5.548 1.492 2.203 1.00 90.06 84 LEU A CA 1
ATOM 677 C C . LEU A 1 84 ? -6.027 0.574 3.321 1.00 90.06 84 LEU A C 1
ATOM 679 O O . LEU A 1 84 ? -5.194 -0.111 3.916 1.00 90.06 84 LEU A O 1
ATOM 683 N N . GLU A 1 85 ? -7.329 0.537 3.588 1.00 90.44 85 GLU A N 1
ATOM 684 C CA . GLU A 1 85 ? -7.926 -0.396 4.536 1.00 90.44 85 GLU A CA 1
ATOM 685 C C . GLU A 1 85 ? -7.711 -1.845 4.082 1.00 90.44 85 GLU A C 1
ATOM 687 O O . GLU A 1 85 ? -7.142 -2.636 4.836 1.00 90.44 85 GLU A O 1
ATOM 692 N N . GLU A 1 86 ? -8.032 -2.171 2.827 1.00 91.44 86 GLU A N 1
ATOM 693 C CA . GLU A 1 86 ? -7.808 -3.509 2.264 1.00 91.44 86 GLU A CA 1
ATOM 694 C C . GLU A 1 86 ? -6.320 -3.897 2.284 1.00 91.44 86 GLU A C 1
ATOM 696 O O . GLU A 1 86 ? -5.949 -4.987 2.726 1.00 91.44 86 GLU A O 1
ATOM 701 N N . VAL A 1 87 ? -5.431 -2.983 1.874 1.00 92.19 87 VAL A N 1
ATOM 702 C CA . VAL A 1 87 ? -3.978 -3.221 1.879 1.00 92.19 87 VAL A CA 1
ATOM 703 C C . VAL A 1 87 ? -3.451 -3.405 3.304 1.00 92.19 87 VAL A C 1
ATOM 705 O O . VAL A 1 87 ? -2.554 -4.219 3.523 1.00 92.19 87 VAL A O 1
ATOM 708 N N . LYS A 1 88 ? -3.984 -2.670 4.287 1.00 91.00 88 LYS A N 1
ATOM 709 C CA . LYS A 1 88 ? -3.633 -2.803 5.709 1.00 91.00 88 LYS A CA 1
ATOM 710 C C . LYS A 1 88 ? -4.080 -4.154 6.263 1.00 91.00 88 LYS A C 1
ATOM 712 O O . LYS A 1 88 ? -3.301 -4.773 6.992 1.00 91.00 88 LYS A O 1
ATOM 717 N N . VAL A 1 89 ? -5.291 -4.609 5.930 1.00 90.06 89 VAL A N 1
ATOM 718 C CA . VAL A 1 89 ? -5.785 -5.946 6.297 1.00 90.06 89 VAL A CA 1
ATOM 719 C C . VAL A 1 89 ? -4.853 -7.005 5.721 1.00 90.06 89 VAL A C 1
ATOM 721 O O . VAL A 1 89 ? -4.268 -7.766 6.492 1.00 90.06 89 VAL A O 1
ATOM 724 N N . LEU A 1 90 ? -4.593 -6.951 4.411 1.00 89.94 90 LEU A N 1
ATOM 725 C CA . LEU A 1 90 ? -3.681 -7.868 3.732 1.00 89.94 90 LEU A CA 1
ATOM 726 C C . LEU A 1 90 ? -2.288 -7.861 4.383 1.00 89.94 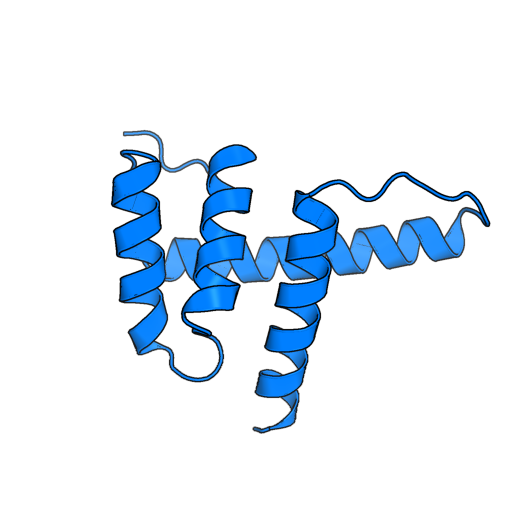90 LEU A C 1
ATOM 728 O O . LEU A 1 90 ? -1.734 -8.901 4.727 1.00 89.94 90 LEU A O 1
ATOM 732 N N . HIS A 1 91 ? -1.718 -6.682 4.631 1.00 88.62 91 HIS A N 1
ATOM 733 C CA . HIS A 1 91 ? -0.425 -6.556 5.298 1.00 88.62 91 HIS A CA 1
ATOM 734 C C . HIS A 1 91 ? -0.422 -7.203 6.694 1.00 88.62 91 HIS A C 1
ATOM 736 O O . HIS A 1 91 ? 0.543 -7.878 7.056 1.00 88.62 91 HIS A O 1
ATOM 742 N N . ASN A 1 92 ? -1.483 -7.023 7.486 1.00 87.19 92 ASN A N 1
ATOM 743 C CA . ASN A 1 92 ? -1.588 -7.608 8.823 1.00 87.19 92 ASN A CA 1
ATOM 744 C C . ASN A 1 92 ? -1.763 -9.130 8.792 1.00 87.19 92 ASN A C 1
ATOM 746 O O . ASN A 1 92 ? -1.148 -9.816 9.607 1.00 87.19 92 ASN A O 1
ATOM 750 N N . GLU A 1 93 ? -2.532 -9.668 7.845 1.00 87.19 93 GLU A N 1
ATOM 751 C CA . GLU A 1 93 ? -2.674 -11.117 7.665 1.00 87.19 93 GLU A CA 1
ATOM 752 C C . GLU A 1 93 ? -1.326 -11.789 7.392 1.00 87.19 93 GLU A C 1
ATOM 754 O O . GLU A 1 93 ? -1.010 -12.823 7.979 1.00 87.19 93 GLU A O 1
ATOM 759 N N . PHE A 1 94 ? -0.498 -11.188 6.535 1.00 83.75 94 PHE A N 1
ATOM 760 C CA . PHE A 1 94 ? 0.822 -11.728 6.202 1.00 83.75 94 PHE A CA 1
ATOM 761 C C . PHE A 1 94 ? 1.880 -11.435 7.266 1.00 83.75 94 PHE A C 1
ATOM 763 O O . PHE A 1 94 ? 2.837 -12.196 7.404 1.00 83.75 94 PHE A O 1
ATOM 770 N N . LYS A 1 95 ? 1.701 -10.375 8.057 1.00 78.44 95 LYS A N 1
ATOM 771 C CA . LYS A 1 95 ? 2.541 -10.106 9.225 1.00 78.44 95 LYS A CA 1
ATOM 772 C C . LYS A 1 95 ? 2.292 -11.110 10.355 1.00 78.44 95 LYS A C 1
ATOM 774 O O . LYS A 1 95 ? 3.252 -11.510 10.998 1.00 78.44 95 LYS A O 1
ATOM 779 N N . ASN A 1 96 ? 1.042 -11.518 10.580 1.00 69.19 96 ASN A N 1
ATOM 780 C CA . ASN A 1 96 ? 0.665 -12.436 11.663 1.00 69.19 96 ASN A CA 1
ATOM 781 C C . ASN A 1 96 ? 0.883 -13.924 11.323 1.00 69.19 96 ASN A C 1
ATOM 783 O O . ASN A 1 96 ? 0.765 -14.768 12.206 1.00 69.19 96 ASN A O 1
ATOM 787 N N . LYS A 1 97 ? 1.172 -14.254 10.057 1.00 59.44 97 LYS A N 1
ATOM 788 C CA . LYS A 1 97 ? 1.500 -15.617 9.593 1.00 59.44 97 LYS A CA 1
ATOM 789 C C . LYS A 1 97 ? 3.004 -15.946 9.639 1.00 59.44 97 LYS A C 1
ATOM 791 O O . LYS A 1 97 ? 3.381 -17.040 9.225 1.00 59.44 97 LYS A O 1
ATOM 796 N N . LYS A 1 98 ? 3.849 -15.014 10.090 1.00 47.25 98 LYS A N 1
ATOM 797 C CA . LYS A 1 98 ? 5.284 -15.216 10.349 1.00 47.25 98 LYS A CA 1
ATOM 798 C C . LYS A 1 98 ? 5.537 -15.373 11.837 1.00 47.25 98 LYS A C 1
ATOM 800 O O . LYS A 1 98 ? 6.451 -16.155 12.163 1.00 47.25 98 LYS A O 1
#

Sequence (98 aa):
RSTHFRPKDDIVMLKEVLAENPFGDTARWAAVRAKLVQVSQKEFSARAVRDRAGLLIKQFAASERIILRKSGTEEEYTERDRLLEEVKVLHNEFKNKK

Secondary structure (DSSP, 8-state):
---PPPHHHHHHHHHHHHHH-TTT-GGGHHHHHHHHHHHH-----HHHHHHHHHHHHHHHHHHHHHHHHH-S------HHHHHHHHHHHHHHHHHHT-

Foldseek 3Di:
DDQDDDPVLLLLLLVQCLVQVCLQPVVSLVVSQVSSCVVVVDHDDSVRSVVVLVVLLVVLVVVVVVDVVPDPDDDDQDSSSVSSVSSNVSNVVSVVVD

Organism: NCBI:txid355587

Radius of gyration: 14.08 Å; chains: 1; bounding box: 32×29×36 Å